Protein AF-A0AA84Z8H2-F1 (afdb_monomer_lite)

Radius of gyration: 23.29 Å; chains: 1; bounding box: 64×82×57 Å

Foldseek 3Di:
DDDDDDDDDDDDDDDDPPPDPDDDQDPLLVQLLVCLLVLPVVSNVVSCVVPVVLLQDADPPWRDHSLLSCLLVLNPVSNCCSVVVHVHDQCRAIPQQDGSLLNNQLNQNVNSNCCCCVVVVRDQCGATNVRDTSVVSHDPPPPPPPPPPPPPPDDDDDDDDDD

Secondary structure (DSSP, 8-state):
----------------------PPPPHHHHHHHHHHHTT-HHHHHHHHHH-GGGGS-B-TTT--BHHHHHHHHT-HHHHHHHHHHS---TT---TTS--HHHHHHHHT-HHHHHIIIIIT---S----TTS--GGGGS-GGGTTSSSSSSGGGS---------

Sequence (163 aa):
MVITVPSLDDGSGSNSINSTSILPMTQEQKDWLLAIVDCDQPKMTRMLNQHPELAVWKTSINGYTALHYAAKYGDCAAIRLLLGNYHVQVDAQTCEGMTPLHLAAANGNEDVIFLLTSVYKARTDIRDFCGRLPSAYLPKEKEALASECSSLCRCKIVTHNYP

Structure (mmCIF, N/CA/C/O backbone):
data_AF-A0AA84Z8H2-F1
#
_entry.id   AF-A0AA84Z8H2-F1
#
loop_
_atom_site.group_PDB
_atom_site.id
_atom_site.type_symbol
_atom_site.label_atom_id
_atom_site.label_alt_id
_atom_site.label_comp_id
_atom_site.label_asym_id
_atom_site.label_entity_id
_atom_site.label_seq_id
_atom_site.pdbx_PDB_ins_code
_atom_site.Cartn_x
_atom_site.Cartn_y
_atom_site.Cartn_z
_atom_site.occupancy
_atom_site.B_iso_or_equiv
_atom_site.auth_seq_id
_atom_site.auth_comp_id
_atom_site.auth_asym_id
_atom_site.auth_atom_id
_atom_site.pdbx_PDB_model_num
ATOM 1 N N 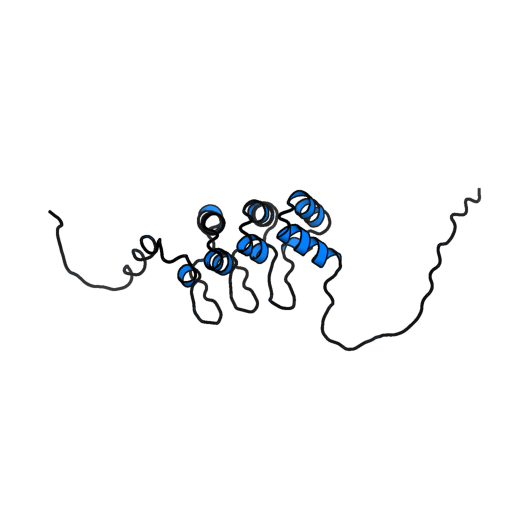. MET A 1 1 ? 13.835 50.962 25.008 1.00 43.84 1 MET A N 1
ATOM 2 C CA . MET A 1 1 ? 13.724 49.765 25.865 1.00 43.84 1 MET A CA 1
ATOM 3 C C . MET A 1 1 ? 14.511 48.660 25.201 1.00 43.84 1 MET A C 1
ATOM 5 O O . MET A 1 1 ? 14.140 48.220 24.124 1.00 43.84 1 MET A O 1
ATOM 9 N N . VAL A 1 2 ? 15.648 48.319 25.795 1.00 35.50 2 VAL A N 1
ATOM 10 C CA . VAL A 1 2 ? 16.467 47.172 25.406 1.00 35.50 2 VAL A CA 1
ATOM 11 C C . VAL A 1 2 ? 15.783 45.941 25.987 1.00 35.50 2 VAL A C 1
ATOM 13 O O . VAL A 1 2 ? 15.551 45.907 27.192 1.00 35.50 2 VAL A O 1
ATOM 16 N N . ILE A 1 3 ? 15.451 44.958 25.155 1.00 40.59 3 ILE A N 1
ATOM 17 C CA . ILE A 1 3 ? 15.229 43.594 25.631 1.00 40.59 3 ILE A CA 1
ATOM 18 C C . ILE A 1 3 ? 16.070 42.684 24.745 1.00 40.59 3 ILE A C 1
ATOM 20 O O . ILE A 1 3 ? 15.729 42.375 23.608 1.00 40.59 3 ILE A O 1
ATOM 24 N N . THR A 1 4 ? 17.236 42.359 25.283 1.00 38.03 4 THR A N 1
ATOM 25 C CA . THR A 1 4 ? 18.163 41.333 24.830 1.00 38.03 4 THR A CA 1
ATOM 26 C C . THR A 1 4 ? 17.473 39.974 24.946 1.00 38.03 4 THR A C 1
ATOM 28 O O . THR A 1 4 ? 17.005 39.628 26.029 1.00 38.03 4 THR A O 1
ATOM 31 N N . VAL A 1 5 ? 17.434 39.189 23.870 1.00 47.16 5 VAL A N 1
ATOM 32 C CA . VAL A 1 5 ? 17.286 37.730 23.970 1.00 47.16 5 VAL A CA 1
ATOM 33 C C . VAL A 1 5 ? 18.651 37.103 23.673 1.00 47.16 5 VAL A C 1
ATOM 35 O O . VAL A 1 5 ? 19.320 37.553 22.741 1.00 47.16 5 VAL A O 1
ATOM 38 N N . PRO A 1 6 ? 19.121 36.155 24.498 1.00 46.81 6 PRO A N 1
ATOM 39 C CA . PRO A 1 6 ? 20.472 35.627 24.403 1.00 46.81 6 PRO A CA 1
ATOM 40 C C . PRO A 1 6 ? 20.622 34.654 23.233 1.00 46.81 6 PRO A C 1
ATOM 42 O O . PRO A 1 6 ? 19.747 33.836 22.954 1.00 46.81 6 PRO A O 1
ATOM 45 N N . SER A 1 7 ? 21.782 34.756 22.594 1.00 42.22 7 SER A N 1
ATOM 46 C CA . SER A 1 7 ? 22.358 33.793 21.667 1.00 42.22 7 SER A CA 1
ATOM 47 C C . SER A 1 7 ? 22.422 32.387 22.270 1.00 42.22 7 SER A C 1
ATOM 49 O O . SER A 1 7 ? 22.851 32.221 23.411 1.00 42.22 7 SER A O 1
ATOM 51 N N . LEU A 1 8 ? 22.097 31.382 21.459 1.00 42.03 8 LEU A N 1
ATOM 52 C CA . LEU A 1 8 ? 22.671 30.045 21.568 1.00 42.03 8 LEU A CA 1
ATOM 53 C C . LEU A 1 8 ? 23.485 29.816 20.294 1.00 42.03 8 LEU A C 1
ATOM 55 O O . LEU A 1 8 ? 22.948 29.678 19.197 1.00 42.03 8 LEU A O 1
ATOM 59 N N . ASP A 1 9 ? 24.790 29.932 20.493 1.00 42.78 9 ASP A N 1
ATOM 60 C CA . ASP A 1 9 ? 25.860 29.464 19.629 1.00 42.78 9 ASP A CA 1
ATOM 61 C C . ASP A 1 9 ? 25.828 27.934 19.556 1.00 42.78 9 ASP A C 1
ATOM 63 O O . ASP A 1 9 ? 25.621 27.281 20.572 1.00 42.78 9 ASP A O 1
ATOM 67 N N . ASP A 1 10 ? 26.069 27.394 18.368 1.00 42.53 10 ASP A N 1
ATOM 68 C CA . ASP A 1 10 ? 27.006 26.281 18.230 1.00 42.53 10 ASP A CA 1
ATOM 69 C C . ASP A 1 10 ? 27.587 26.350 16.815 1.00 42.53 10 ASP A C 1
ATOM 71 O O . ASP A 1 10 ? 27.034 25.856 15.825 1.00 42.53 10 ASP A O 1
ATOM 75 N N . GLY A 1 11 ? 28.698 27.075 16.704 1.00 47.41 11 GLY A N 1
ATOM 76 C CA . GLY A 1 11 ? 29.580 26.989 15.557 1.00 47.41 11 GLY A CA 1
ATOM 77 C C . GLY A 1 11 ? 30.246 25.616 15.472 1.00 47.41 11 GLY A C 1
ATOM 78 O O . GLY A 1 11 ? 30.873 25.154 16.415 1.00 47.41 11 GLY A O 1
ATOM 79 N N . SER A 1 12 ? 30.172 24.987 14.303 1.00 45.16 12 SER A N 1
ATOM 80 C CA . SER A 1 12 ? 31.112 23.981 13.778 1.00 45.16 12 SER A CA 1
ATOM 81 C C . SER A 1 12 ? 30.740 23.812 12.302 1.00 45.16 12 SER A C 1
ATOM 83 O O . SER A 1 12 ? 29.644 23.381 11.983 1.00 45.16 12 SER A O 1
ATOM 85 N N . GLY A 1 13 ? 31.509 24.276 11.323 1.00 38.75 13 GLY A N 1
ATOM 86 C CA . GLY A 1 13 ? 32.879 23.856 11.103 1.00 38.75 13 GLY A CA 1
ATOM 87 C C . GLY A 1 13 ? 32.884 22.618 10.205 1.00 38.75 13 GLY A C 1
ATOM 88 O O . GLY A 1 13 ? 32.624 21.517 10.673 1.00 38.75 13 GLY A O 1
ATOM 89 N N . SER A 1 14 ? 33.321 22.819 8.959 1.00 42.28 14 SER A N 1
ATOM 90 C CA . SER A 1 14 ? 33.971 21.817 8.097 1.00 42.28 14 SER A CA 1
ATOM 91 C C . SER A 1 14 ? 33.104 21.033 7.107 1.00 42.28 14 SER A C 1
ATOM 93 O O . SER A 1 14 ? 32.347 20.136 7.451 1.00 42.28 14 SER A O 1
ATOM 95 N N . ASN A 1 15 ? 33.379 21.328 5.833 1.00 39.06 15 ASN A N 1
ATOM 96 C CA . ASN A 1 15 ? 33.750 20.363 4.800 1.00 39.06 15 ASN A CA 1
ATOM 97 C C . ASN A 1 15 ? 32.988 19.041 4.765 1.00 39.06 15 ASN A C 1
ATOM 99 O O . ASN A 1 15 ? 33.326 18.109 5.491 1.00 39.06 15 ASN A O 1
ATOM 103 N N . SER A 1 16 ? 32.139 18.902 3.749 1.00 44.91 16 SER A N 1
ATOM 104 C CA . SER A 1 16 ? 32.173 17.730 2.874 1.00 44.91 16 SER A CA 1
ATOM 105 C C . SER A 1 16 ? 31.166 17.881 1.744 1.00 44.91 16 SER A C 1
ATOM 107 O O . SER A 1 16 ? 30.032 17.415 1.819 1.00 44.91 16 SER A O 1
ATOM 109 N N . ILE A 1 17 ? 31.623 18.454 0.633 1.00 46.69 17 ILE A N 1
ATOM 110 C CA . ILE A 1 17 ? 31.240 17.940 -0.685 1.00 46.69 17 ILE A CA 1
ATOM 111 C C . ILE A 1 17 ? 31.777 16.504 -0.797 1.00 46.69 17 ILE A C 1
ATOM 113 O O . ILE A 1 17 ? 32.726 16.229 -1.522 1.00 46.69 17 ILE A O 1
ATOM 117 N N . ASN A 1 18 ? 31.189 15.586 -0.029 1.00 40.09 18 ASN A N 1
ATOM 118 C CA . ASN A 1 18 ? 31.417 14.165 -0.214 1.00 40.09 18 ASN A CA 1
ATOM 119 C C . ASN A 1 18 ? 30.453 13.723 -1.293 1.00 40.09 18 ASN A C 1
ATOM 121 O O . ASN A 1 18 ? 29.275 13.453 -1.074 1.00 40.09 18 ASN A O 1
ATOM 125 N N . SER A 1 19 ? 31.011 13.708 -2.488 1.00 42.28 19 SER A N 1
ATOM 126 C CA . SER A 1 19 ? 30.635 12.844 -3.583 1.00 42.28 19 SER A CA 1
ATOM 127 C C . SER A 1 19 ? 30.384 11.408 -3.101 1.00 42.28 19 SER A C 1
ATOM 129 O O . SER A 1 19 ? 31.287 10.577 -3.136 1.00 42.28 19 SER A O 1
ATOM 131 N N . THR A 1 20 ? 29.162 11.099 -2.683 1.00 37.72 20 THR A N 1
ATOM 132 C CA . THR A 1 20 ? 28.615 9.739 -2.689 1.00 37.72 20 THR A CA 1
ATOM 133 C C . THR A 1 20 ? 27.112 9.829 -2.908 1.00 37.72 20 THR A C 1
ATOM 135 O O . THR A 1 20 ? 26.339 10.329 -2.098 1.00 37.72 20 THR A O 1
ATOM 138 N N . SER A 1 21 ? 26.715 9.370 -4.083 1.00 44.41 21 SER A N 1
ATOM 139 C CA . SER A 1 21 ? 25.389 9.433 -4.674 1.00 44.41 21 SER A CA 1
ATOM 140 C C . SER A 1 21 ? 24.369 8.547 -3.948 1.00 44.41 21 SER A C 1
ATOM 142 O O . SER A 1 21 ? 23.911 7.565 -4.518 1.00 44.41 21 SER A O 1
ATOM 144 N N . ILE A 1 22 ? 24.006 8.858 -2.700 1.00 45.12 22 ILE A N 1
ATOM 145 C CA . ILE A 1 22 ? 22.836 8.293 -2.008 1.00 45.12 22 ILE A CA 1
ATOM 146 C C . ILE A 1 22 ? 22.285 9.382 -1.082 1.00 45.12 22 ILE A C 1
ATOM 148 O O . ILE A 1 22 ? 22.885 9.676 -0.054 1.00 45.12 22 ILE A O 1
ATOM 152 N N . LEU A 1 23 ? 21.154 10.002 -1.434 1.00 47.00 23 LEU A N 1
ATOM 153 C CA . LEU A 1 23 ? 20.476 10.940 -0.533 1.00 47.00 23 LEU A CA 1
ATOM 154 C C . LEU A 1 23 ? 20.037 10.170 0.730 1.00 47.00 23 LEU A C 1
ATOM 156 O O . LEU A 1 23 ? 19.243 9.231 0.599 1.00 47.00 23 LEU A O 1
ATOM 160 N N . PRO A 1 24 ? 20.550 10.501 1.931 1.00 58.00 24 PRO A N 1
ATOM 161 C CA . PRO A 1 24 ? 20.142 9.831 3.155 1.00 58.00 24 PRO A CA 1
ATOM 162 C C . PRO A 1 24 ? 18.668 10.136 3.434 1.00 58.00 24 PRO A C 1
ATOM 164 O O . PRO A 1 24 ? 18.220 11.274 3.317 1.00 58.00 24 PRO A O 1
ATOM 167 N N . MET A 1 25 ? 17.914 9.100 3.798 1.00 65.06 25 MET A N 1
ATOM 168 C CA . MET A 1 25 ? 16.512 9.220 4.195 1.00 65.06 25 MET A CA 1
ATOM 169 C C . MET A 1 25 ? 16.385 10.214 5.357 1.00 65.06 25 MET A C 1
ATOM 171 O O . MET A 1 25 ? 17.072 10.048 6.373 1.00 65.06 25 MET A O 1
ATOM 175 N N . THR A 1 26 ? 15.537 11.237 5.210 1.00 82.62 26 THR A N 1
ATOM 176 C CA . THR A 1 26 ? 15.337 12.252 6.256 1.00 82.62 26 THR A CA 1
ATOM 177 C C . THR A 1 26 ? 14.719 11.613 7.500 1.00 82.62 26 THR A C 1
ATOM 179 O O . THR A 1 26 ? 14.077 10.562 7.424 1.00 82.62 26 THR A O 1
ATOM 182 N N . GLN A 1 27 ? 14.922 12.221 8.672 1.00 81.62 27 GLN A N 1
ATOM 183 C CA . GLN A 1 27 ? 14.330 11.706 9.911 1.00 81.62 27 GLN A CA 1
ATOM 184 C C . GLN A 1 27 ? 12.797 11.659 9.815 1.00 81.62 27 GLN A C 1
ATOM 186 O O . GLN A 1 27 ? 12.189 10.685 10.236 1.00 81.62 27 GLN A O 1
ATOM 191 N N . GLU A 1 28 ? 12.189 12.635 9.143 1.00 83.62 28 GLU A N 1
ATOM 192 C CA . GLU A 1 28 ? 10.751 12.676 8.856 1.00 83.62 28 GLU A CA 1
ATOM 193 C C . GLU A 1 28 ? 10.300 11.492 7.990 1.00 83.62 28 GLU A C 1
ATOM 195 O O . GLU A 1 28 ? 9.286 10.868 8.281 1.00 83.62 28 GLU A O 1
ATOM 200 N N . GLN A 1 29 ? 11.072 11.119 6.964 1.00 84.62 29 GLN A N 1
ATOM 201 C CA . GLN A 1 29 ? 10.778 9.944 6.135 1.00 84.62 29 GLN A CA 1
ATOM 202 C C . GLN A 1 29 ? 10.899 8.637 6.934 1.00 84.62 29 GLN A C 1
ATOM 204 O O . GLN A 1 29 ? 10.115 7.712 6.724 1.00 84.62 29 GLN A O 1
ATOM 209 N N . LYS A 1 30 ? 11.852 8.556 7.874 1.00 84.12 30 LYS A N 1
ATOM 210 C CA . LYS A 1 30 ? 11.978 7.410 8.793 1.00 84.12 30 LYS A CA 1
ATOM 211 C C . LYS A 1 30 ? 10.790 7.322 9.744 1.00 84.12 30 LYS A C 1
ATOM 213 O O . LYS A 1 30 ? 10.206 6.251 9.869 1.00 84.12 30 LYS A O 1
ATOM 218 N N . ASP A 1 31 ? 10.425 8.431 10.379 1.00 86.56 31 ASP A N 1
ATOM 219 C CA . ASP A 1 31 ? 9.280 8.510 11.289 1.00 86.56 31 ASP A CA 1
ATOM 220 C C . ASP A 1 31 ? 7.955 8.218 10.576 1.00 86.56 31 ASP A C 1
ATOM 222 O O . ASP A 1 31 ? 7.080 7.568 11.148 1.00 86.56 31 ASP A O 1
ATOM 226 N N . TRP A 1 32 ? 7.834 8.637 9.315 1.00 86.81 32 TRP A N 1
ATOM 227 C CA . TRP A 1 32 ? 6.700 8.332 8.449 1.00 86.81 32 TRP A CA 1
ATOM 228 C C . TRP A 1 32 ? 6.582 6.837 8.173 1.00 86.81 32 TRP A C 1
ATOM 230 O O . TRP A 1 32 ? 5.518 6.250 8.368 1.00 86.81 32 TRP A O 1
ATOM 240 N N . LEU A 1 33 ? 7.682 6.207 7.754 1.00 84.56 33 LEU A N 1
ATOM 241 C CA . LEU A 1 33 ? 7.709 4.766 7.530 1.00 84.56 33 LEU A CA 1
ATOM 242 C C . LEU A 1 33 ? 7.398 3.999 8.811 1.00 84.56 33 LEU A C 1
ATOM 244 O O . LEU A 1 33 ? 6.596 3.073 8.769 1.00 84.56 33 LEU A O 1
ATOM 248 N N . LEU A 1 34 ? 7.983 4.407 9.938 1.00 85.56 34 LEU A N 1
ATOM 249 C CA . LEU A 1 34 ? 7.716 3.795 11.235 1.00 85.56 34 LEU A CA 1
ATOM 250 C C . LEU A 1 34 ? 6.228 3.885 11.598 1.00 85.56 34 LEU A C 1
ATOM 252 O O . LEU A 1 34 ? 5.642 2.880 11.972 1.00 85.56 34 LEU A O 1
ATOM 256 N N . ALA A 1 35 ? 5.593 5.042 11.390 1.00 87.69 35 ALA A N 1
ATOM 257 C CA . ALA A 1 35 ? 4.164 5.211 11.649 1.00 87.69 35 ALA A CA 1
ATOM 258 C C . ALA A 1 35 ? 3.279 4.276 10.801 1.00 87.69 35 ALA A C 1
ATOM 260 O O . ALA A 1 35 ? 2.234 3.847 11.279 1.00 87.69 35 ALA A O 1
ATOM 261 N N . ILE A 1 36 ? 3.683 3.948 9.566 1.00 85.81 36 ILE A N 1
ATOM 262 C CA . ILE A 1 36 ? 2.962 2.970 8.736 1.00 85.81 36 ILE A CA 1
ATOM 263 C C . ILE A 1 36 ? 3.167 1.552 9.270 1.00 85.81 36 ILE A C 1
ATOM 265 O O . ILE A 1 36 ? 2.205 0.802 9.354 1.00 85.81 36 ILE A O 1
ATOM 269 N N . VAL A 1 37 ? 4.404 1.182 9.624 1.00 83.88 37 VAL A N 1
ATOM 270 C CA . VAL A 1 37 ? 4.712 -0.162 10.149 1.00 83.88 37 VAL A CA 1
ATOM 271 C C . VAL A 1 37 ? 4.013 -0.418 11.485 1.00 83.88 37 VAL A C 1
ATOM 273 O O . VAL A 1 37 ? 3.523 -1.520 11.705 1.00 83.88 37 VAL A O 1
ATOM 276 N N . ASP A 1 38 ? 3.934 0.598 12.343 1.00 84.38 38 ASP A N 1
ATOM 277 C CA . ASP A 1 38 ? 3.248 0.530 13.637 1.00 84.38 38 ASP A CA 1
ATOM 278 C C . ASP A 1 38 ? 1.713 0.676 13.504 1.00 84.38 38 ASP A C 1
ATOM 280 O O . ASP A 1 38 ? 1.000 0.697 14.507 1.00 84.38 38 ASP A O 1
ATOM 284 N N . CYS A 1 39 ? 1.186 0.785 12.274 1.00 79.25 39 CYS A N 1
ATOM 285 C CA . CYS A 1 39 ? -0.237 0.976 11.960 1.00 79.25 39 CYS A CA 1
ATOM 286 C C . CYS A 1 39 ? -0.855 2.241 12.608 1.00 79.25 39 CYS A C 1
ATOM 288 O O . CYS A 1 39 ? -2.075 2.345 12.793 1.00 79.25 39 CYS A O 1
ATOM 290 N N . ASP A 1 40 ? -0.025 3.234 12.934 1.00 85.69 40 ASP A N 1
ATOM 291 C CA . ASP A 1 40 ? -0.327 4.353 13.827 1.00 85.69 40 ASP A CA 1
ATOM 292 C C . ASP A 1 40 ? -1.002 5.523 13.077 1.00 85.69 40 ASP A C 1
ATOM 294 O O . ASP A 1 40 ? -0.422 6.576 12.776 1.00 85.69 40 ASP A O 1
ATOM 298 N N . GLN A 1 41 ? -2.289 5.334 12.766 1.00 81.94 41 GLN A N 1
ATOM 299 C CA . GLN A 1 41 ? -3.131 6.273 12.006 1.00 81.94 41 GLN A CA 1
ATOM 300 C C . GLN A 1 41 ? -3.075 7.748 12.469 1.00 81.94 41 GLN A C 1
ATOM 302 O O . GLN A 1 41 ? -3.002 8.634 11.607 1.00 81.94 41 GLN A O 1
ATOM 307 N N . PRO A 1 42 ? -3.118 8.087 13.780 1.00 86.06 42 PRO A N 1
ATOM 308 C CA . PRO A 1 42 ? -3.082 9.487 14.202 1.00 86.06 42 PRO A CA 1
ATOM 309 C C . PRO A 1 42 ? -1.717 10.130 13.948 1.00 86.06 42 PRO A C 1
ATOM 311 O O . PRO A 1 42 ? -1.663 11.307 13.576 1.00 86.06 42 PRO A O 1
ATOM 314 N N . LYS A 1 43 ? -0.619 9.377 14.107 1.00 86.94 43 LYS A N 1
ATOM 315 C CA . LYS A 1 43 ? 0.730 9.857 13.784 1.00 86.94 43 LYS A CA 1
ATOM 316 C C . LYS A 1 43 ? 0.849 10.075 12.279 1.00 86.94 43 LYS A C 1
ATOM 318 O O . LYS A 1 43 ? 1.228 11.168 11.864 1.00 86.94 43 LYS A O 1
ATOM 323 N N . MET A 1 44 ? 0.397 9.109 11.476 1.00 84.19 44 MET A N 1
ATOM 324 C CA . MET A 1 44 ? 0.348 9.239 10.018 1.00 84.19 44 MET A CA 1
ATOM 325 C C . MET A 1 44 ? -0.437 10.477 9.570 1.00 84.19 44 MET A C 1
ATOM 327 O O . MET A 1 44 ? 0.065 11.275 8.785 1.00 84.19 44 MET A O 1
ATOM 331 N N . THR A 1 45 ? -1.643 10.681 10.102 1.00 86.81 45 THR A N 1
ATOM 332 C CA . THR A 1 45 ? -2.501 11.821 9.733 1.00 86.81 45 THR A CA 1
ATOM 333 C C . THR A 1 45 ? -1.850 13.156 10.086 1.00 86.81 45 THR A C 1
ATOM 335 O O . THR A 1 45 ? -1.879 14.089 9.286 1.00 86.81 45 THR A O 1
ATOM 338 N N . ARG A 1 46 ? -1.233 13.262 11.271 1.00 88.31 46 ARG A N 1
ATOM 339 C CA . ARG A 1 46 ? -0.509 14.476 11.678 1.00 88.31 46 ARG A CA 1
ATOM 340 C C . ARG A 1 46 ? 0.663 14.769 10.746 1.00 88.31 46 ARG A C 1
ATOM 342 O O . ARG A 1 46 ? 0.808 15.913 10.328 1.00 88.31 46 ARG A O 1
ATOM 349 N N . MET A 1 47 ? 1.447 13.750 10.399 1.00 85.62 47 MET A N 1
ATOM 350 C CA . MET A 1 47 ? 2.585 13.900 9.491 1.00 85.62 47 MET A CA 1
ATOM 351 C C . MET A 1 47 ? 2.139 14.293 8.085 1.00 85.62 47 MET A C 1
ATOM 353 O O . MET A 1 47 ? 2.699 15.222 7.523 1.00 85.62 47 MET A O 1
ATOM 357 N N . LEU A 1 48 ? 1.088 13.671 7.550 1.00 85.56 48 LEU A N 1
ATOM 358 C CA . LEU A 1 48 ? 0.540 14.025 6.240 1.00 85.56 48 LEU A CA 1
ATOM 359 C C . LEU A 1 48 ? -0.077 15.432 6.198 1.00 85.56 48 LEU A C 1
ATOM 361 O O . LEU A 1 48 ? -0.106 16.060 5.141 1.00 85.56 48 LEU A O 1
ATOM 365 N N . ASN A 1 49 ? -0.583 15.933 7.329 1.00 85.94 49 ASN A N 1
ATOM 366 C CA . ASN A 1 49 ? -1.089 17.302 7.434 1.00 85.94 49 ASN A CA 1
ATOM 367 C C . ASN A 1 49 ? 0.047 18.338 7.501 1.00 85.94 49 ASN A C 1
ATOM 369 O O . ASN A 1 49 ? -0.101 19.447 7.000 1.00 85.94 49 ASN A O 1
ATOM 373 N N . GLN A 1 50 ? 1.175 17.985 8.120 1.00 86.88 50 GLN A N 1
ATOM 374 C CA . GLN A 1 50 ? 2.368 18.838 8.166 1.00 86.88 50 GLN A CA 1
ATOM 375 C C . GLN A 1 50 ? 3.150 18.803 6.843 1.00 86.88 50 GLN A C 1
ATOM 377 O O . GLN A 1 50 ? 3.621 19.840 6.387 1.00 86.88 50 GLN A O 1
ATOM 382 N N . HIS A 1 51 ? 3.243 17.622 6.230 1.00 83.38 51 HIS A N 1
ATOM 383 C CA . HIS A 1 51 ? 4.066 17.307 5.063 1.00 83.38 51 HIS A CA 1
ATOM 384 C C . HIS A 1 51 ? 3.270 16.461 4.055 1.00 83.38 51 HIS A C 1
ATOM 386 O O . HIS A 1 51 ? 3.392 15.227 4.025 1.00 83.38 51 HIS A O 1
ATOM 392 N N . PRO A 1 52 ? 2.428 17.086 3.215 1.00 81.12 52 PRO A N 1
ATOM 393 C CA . PRO A 1 52 ? 1.628 16.368 2.222 1.00 81.12 52 PRO A CA 1
ATOM 394 C C . PRO A 1 52 ? 2.482 15.641 1.168 1.00 81.12 52 PRO A C 1
ATOM 396 O O . PRO A 1 52 ? 2.013 14.681 0.551 1.00 81.12 52 PRO A O 1
ATOM 399 N N . GLU A 1 53 ? 3.743 16.039 0.974 1.00 80.69 53 GLU A N 1
ATOM 400 C CA . GLU A 1 53 ? 4.689 15.380 0.070 1.00 80.69 53 GLU A CA 1
ATOM 401 C C . GLU A 1 53 ? 5.007 13.928 0.465 1.00 80.69 53 GLU A C 1
ATOM 403 O O . GLU A 1 53 ? 5.340 13.113 -0.400 1.00 80.69 53 GLU A O 1
ATOM 408 N N . LEU A 1 54 ? 4.857 13.572 1.746 1.00 82.69 54 LEU A N 1
ATOM 409 C CA . LEU A 1 54 ? 5.152 12.225 2.245 1.00 82.69 54 LEU A CA 1
ATOM 410 C C . LEU A 1 54 ? 4.153 11.173 1.739 1.00 82.69 54 LEU A C 1
ATOM 412 O O . LEU A 1 54 ? 4.513 10.001 1.620 1.00 82.69 54 LEU A O 1
ATOM 416 N N . ALA A 1 55 ? 2.930 11.574 1.369 1.00 79.19 55 ALA A N 1
ATOM 417 C CA . ALA A 1 55 ? 1.919 10.658 0.828 1.00 79.19 55 ALA A CA 1
ATOM 418 C C . ALA A 1 55 ? 2.362 10.005 -0.492 1.00 79.19 55 ALA A C 1
ATOM 420 O O . ALA A 1 55 ? 2.107 8.823 -0.728 1.00 79.19 55 ALA A O 1
ATOM 421 N N . VAL A 1 56 ? 3.027 10.782 -1.353 1.00 80.88 56 VAL A N 1
ATOM 422 C CA . VAL A 1 56 ? 3.511 10.354 -2.679 1.00 80.88 56 VAL A CA 1
ATOM 423 C C . VAL A 1 56 ? 4.998 10.001 -2.677 1.00 80.88 56 VAL A C 1
ATOM 425 O O . VAL A 1 56 ? 5.564 9.662 -3.718 1.00 80.88 56 VAL A O 1
ATOM 428 N N . TRP A 1 57 ? 5.645 10.084 -1.516 1.00 84.44 57 TRP A N 1
ATOM 429 C CA . TRP A 1 57 ? 7.060 9.796 -1.377 1.00 84.44 57 TRP A CA 1
ATOM 430 C C . TRP A 1 57 ? 7.369 8.320 -1.670 1.00 84.44 57 TRP A C 1
ATOM 432 O O . TRP A 1 57 ? 6.587 7.417 -1.353 1.00 84.44 57 TRP A O 1
ATOM 442 N N . LYS A 1 58 ? 8.538 8.085 -2.281 1.00 80.94 58 LYS A N 1
ATOM 443 C CA . LYS A 1 58 ? 9.039 6.757 -2.651 1.00 80.94 58 LYS A CA 1
ATOM 444 C C . LYS A 1 58 ? 10.416 6.504 -2.050 1.00 80.94 58 LYS A C 1
ATOM 446 O O . LYS A 1 58 ? 11.267 7.395 -2.060 1.00 80.94 58 LYS A O 1
ATOM 451 N N . THR A 1 59 ? 10.668 5.273 -1.612 1.00 80.31 59 THR A N 1
ATOM 452 C CA . THR A 1 59 ? 12.011 4.880 -1.170 1.00 80.31 59 THR A CA 1
ATOM 453 C C . THR A 1 59 ? 12.974 4.826 -2.354 1.00 80.31 59 THR A C 1
ATOM 455 O O . THR A 1 59 ? 12.633 4.341 -3.433 1.00 80.31 59 THR A O 1
ATOM 458 N N . SER A 1 60 ? 14.207 5.288 -2.159 1.00 74.69 60 SER A N 1
ATOM 459 C CA . SER A 1 60 ? 15.240 5.258 -3.205 1.00 74.69 60 SER A CA 1
ATOM 460 C C . SER A 1 60 ? 15.725 3.840 -3.528 1.00 74.69 60 SER A C 1
ATOM 462 O O . SER A 1 60 ? 16.243 3.600 -4.610 1.00 74.69 60 SER A O 1
ATOM 464 N N . ILE A 1 61 ? 15.581 2.917 -2.573 1.00 74.81 61 ILE A N 1
ATOM 465 C CA . ILE A 1 61 ? 16.204 1.587 -2.598 1.00 74.81 61 ILE A CA 1
ATOM 466 C C . ILE A 1 61 ? 15.334 0.580 -3.355 1.00 74.81 61 ILE A C 1
ATOM 468 O O . ILE A 1 61 ? 15.836 -0.220 -4.135 1.00 74.81 61 ILE A O 1
ATOM 472 N N . ASN A 1 62 ? 14.019 0.637 -3.139 1.00 77.62 62 ASN A N 1
ATOM 473 C CA . ASN A 1 62 ? 13.079 -0.314 -3.722 1.00 77.62 62 ASN A CA 1
ATOM 474 C C . ASN A 1 62 ? 11.905 0.372 -4.438 1.00 77.62 62 ASN A C 1
ATOM 476 O O . ASN A 1 62 ? 11.068 -0.312 -5.020 1.00 77.62 62 ASN A O 1
ATOM 480 N N . GLY A 1 63 ? 11.792 1.703 -4.387 1.00 84.00 63 GLY A N 1
ATOM 481 C CA . GLY A 1 63 ? 10.672 2.425 -4.994 1.00 84.00 63 GLY A CA 1
ATOM 482 C C . GLY A 1 63 ? 9.344 2.207 -4.270 1.00 84.00 63 GLY A C 1
ATOM 483 O O . GLY A 1 63 ? 8.292 2.394 -4.872 1.00 84.00 63 GLY A O 1
ATOM 484 N N . TYR A 1 64 ? 9.367 1.788 -3.002 1.00 84.88 64 TYR A N 1
ATOM 485 C CA . TYR A 1 64 ? 8.136 1.548 -2.250 1.00 84.88 64 TYR A CA 1
ATOM 486 C C . TYR A 1 64 ? 7.500 2.885 -1.889 1.00 84.88 64 TYR A C 1
ATOM 488 O O . TYR A 1 64 ? 8.174 3.791 -1.401 1.00 84.88 64 TYR A O 1
ATOM 496 N N . THR A 1 65 ? 6.197 2.991 -2.110 1.00 87.25 65 THR A N 1
ATOM 497 C CA . THR A 1 65 ? 5.385 4.115 -1.630 1.00 87.25 65 THR A CA 1
ATOM 498 C C . THR A 1 65 ? 4.679 3.733 -0.335 1.00 87.25 65 THR A C 1
ATOM 500 O O . THR A 1 65 ? 4.593 2.553 0.012 1.00 87.25 65 THR A O 1
ATOM 503 N N . ALA A 1 66 ? 4.116 4.713 0.370 1.00 86.81 66 ALA A N 1
ATOM 504 C CA . ALA A 1 66 ? 3.318 4.458 1.569 1.00 86.81 66 ALA A CA 1
ATOM 505 C C . ALA A 1 66 ? 2.193 3.431 1.338 1.00 86.81 66 ALA A C 1
ATOM 507 O O . ALA A 1 66 ? 1.944 2.577 2.185 1.00 86.81 66 ALA A O 1
ATOM 508 N N . LEU A 1 67 ? 1.578 3.458 0.149 1.00 88.56 67 LEU A N 1
ATOM 509 C CA . LEU A 1 67 ? 0.532 2.513 -0.238 1.00 88.56 67 LEU A CA 1
ATOM 510 C C . LEU A 1 67 ? 1.051 1.070 -0.349 1.00 88.56 67 LEU A C 1
ATOM 512 O O . LEU A 1 67 ? 0.341 0.141 0.019 1.00 88.56 67 LEU A O 1
ATOM 516 N N . HIS A 1 68 ? 2.295 0.874 -0.797 1.00 88.75 68 HIS A N 1
ATOM 517 C CA . HIS A 1 68 ? 2.924 -0.450 -0.842 1.00 88.75 68 HIS A CA 1
ATOM 518 C C . HIS A 1 68 ? 3.141 -1.024 0.559 1.00 88.75 68 HIS A C 1
ATOM 520 O O . HIS A 1 68 ? 2.877 -2.203 0.784 1.00 88.75 68 HIS A O 1
ATOM 526 N N . TYR A 1 69 ? 3.594 -0.198 1.508 1.00 88.06 69 TYR A N 1
ATOM 527 C CA . TYR A 1 69 ? 3.755 -0.626 2.899 1.00 88.06 69 TYR A CA 1
ATOM 528 C C . TYR A 1 69 ? 2.407 -0.954 3.537 1.00 88.06 69 TYR A C 1
ATOM 530 O O . TYR A 1 69 ? 2.250 -2.049 4.067 1.00 88.06 69 TYR A O 1
ATOM 538 N N . ALA A 1 70 ? 1.414 -0.072 3.399 1.00 88.50 70 ALA A N 1
ATOM 539 C CA . ALA A 1 70 ? 0.072 -0.327 3.916 1.00 88.50 70 ALA A CA 1
ATOM 540 C C . ALA A 1 70 ? -0.535 -1.612 3.320 1.00 88.50 70 ALA A C 1
ATOM 542 O O . ALA A 1 70 ? -1.128 -2.414 4.037 1.00 88.50 70 ALA A O 1
ATOM 543 N N . ALA A 1 71 ? -0.320 -1.865 2.024 1.00 89.19 71 ALA A N 1
ATOM 544 C CA . ALA A 1 71 ? -0.793 -3.083 1.380 1.00 89.19 71 ALA A CA 1
ATOM 545 C C . ALA A 1 71 ? -0.072 -4.349 1.867 1.00 89.19 71 ALA A C 1
ATOM 547 O O . ALA A 1 71 ? -0.708 -5.390 2.039 1.00 89.19 71 ALA A O 1
ATOM 548 N N . LYS A 1 72 ? 1.236 -4.251 2.130 1.00 87.81 72 LYS A N 1
ATOM 549 C CA . LYS A 1 72 ? 2.043 -5.335 2.697 1.00 87.81 72 LYS A CA 1
ATOM 550 C C . LYS A 1 72 ? 1.594 -5.698 4.116 1.00 87.81 72 LYS A C 1
ATOM 552 O O . LYS A 1 72 ? 1.501 -6.881 4.414 1.00 87.81 72 LYS A O 1
ATOM 557 N N . TYR A 1 73 ? 1.307 -4.714 4.969 1.00 87.00 73 TYR A N 1
ATOM 558 C CA . TYR A 1 73 ? 0.895 -4.958 6.360 1.00 87.00 73 TYR A CA 1
ATOM 559 C C . TYR A 1 73 ? -0.603 -5.228 6.533 1.00 87.00 73 TYR A C 1
ATOM 561 O O . TYR A 1 73 ? -1.003 -5.762 7.560 1.00 87.00 73 TYR A O 1
ATOM 569 N N . GLY A 1 74 ? -1.427 -4.931 5.526 1.00 86.94 74 GLY A N 1
ATOM 570 C CA . GLY A 1 74 ? -2.872 -5.161 5.602 1.00 86.94 74 GLY A CA 1
ATOM 571 C C . GLY A 1 74 ? -3.658 -3.961 6.141 1.00 86.94 74 GLY A C 1
ATOM 572 O O . GLY A 1 74 ? -4.838 -4.087 6.469 1.00 86.94 74 GLY A O 1
ATOM 573 N N . ASP A 1 75 ? -3.035 -2.784 6.214 1.00 87.06 75 ASP A N 1
ATOM 574 C CA . ASP A 1 75 ? -3.597 -1.598 6.857 1.00 87.06 75 ASP A CA 1
ATOM 575 C C . ASP A 1 75 ? -4.650 -0.901 6.000 1.00 87.06 75 ASP A C 1
ATOM 577 O O . ASP A 1 75 ? -4.416 0.120 5.342 1.00 87.06 75 ASP A O 1
ATOM 581 N N . CYS A 1 76 ? -5.873 -1.418 6.066 1.00 88.31 76 CYS A N 1
ATOM 582 C CA . CYS A 1 76 ? -7.026 -0.853 5.372 1.00 88.31 76 CYS A CA 1
ATOM 583 C C . CYS A 1 76 ? -7.287 0.612 5.763 1.00 88.31 76 CYS A C 1
ATOM 585 O O . CYS A 1 76 ? -7.675 1.420 4.919 1.00 88.31 76 CYS A O 1
ATOM 587 N N . ALA A 1 77 ? -7.060 0.980 7.029 1.00 87.69 77 ALA A N 1
ATOM 588 C CA . ALA A 1 77 ? -7.222 2.356 7.497 1.00 87.69 77 ALA A CA 1
ATOM 589 C C . ALA A 1 77 ? -6.212 3.307 6.835 1.00 87.69 77 ALA A C 1
ATOM 591 O O . ALA A 1 77 ? -6.615 4.343 6.302 1.00 87.69 77 ALA A O 1
ATOM 592 N N . ALA A 1 78 ? -4.937 2.907 6.766 1.00 86.38 78 ALA A N 1
ATOM 593 C CA . ALA A 1 78 ? -3.894 3.687 6.107 1.00 86.38 78 ALA A CA 1
ATOM 594 C C . ALA A 1 78 ? -4.191 3.857 4.612 1.00 86.38 78 ALA A C 1
ATOM 596 O O . ALA A 1 78 ? -4.071 4.960 4.083 1.00 86.38 78 ALA A O 1
ATOM 597 N N . ILE A 1 79 ? -4.651 2.795 3.938 1.00 87.62 79 ILE A N 1
ATOM 598 C CA . ILE A 1 79 ? -5.049 2.846 2.522 1.00 87.62 79 ILE A CA 1
ATOM 599 C C . ILE A 1 79 ? -6.196 3.835 2.310 1.00 87.62 79 ILE A C 1
ATOM 601 O O . ILE A 1 79 ? -6.134 4.658 1.397 1.00 87.62 79 ILE A O 1
ATOM 605 N N . ARG A 1 80 ? -7.226 3.798 3.165 1.00 87.12 80 ARG A N 1
ATOM 606 C CA . ARG A 1 80 ? -8.360 4.731 3.078 1.00 87.12 80 ARG A CA 1
ATOM 607 C C . ARG A 1 80 ? -7.936 6.177 3.309 1.00 87.12 80 ARG A C 1
ATOM 609 O O . ARG A 1 80 ? -8.439 7.051 2.611 1.00 87.12 80 ARG A O 1
ATOM 616 N N . LEU A 1 81 ? -7.017 6.438 4.241 1.00 85.31 81 LEU A N 1
ATOM 617 C CA . LEU A 1 81 ? -6.467 7.782 4.444 1.00 85.31 81 LEU A CA 1
ATOM 618 C C . LEU A 1 81 ? -5.652 8.245 3.231 1.00 85.31 81 LEU A C 1
ATOM 620 O O . LEU A 1 81 ? -5.859 9.354 2.744 1.00 85.31 81 LEU A O 1
ATOM 624 N N . LEU A 1 82 ? -4.763 7.390 2.721 1.00 84.81 82 LEU A N 1
ATOM 625 C CA . LEU A 1 82 ? -3.892 7.705 1.590 1.00 84.81 82 LEU A CA 1
ATOM 626 C C . LEU A 1 82 ? -4.683 7.940 0.302 1.00 84.81 82 LEU A C 1
ATOM 628 O O . LEU A 1 82 ? -4.391 8.898 -0.394 1.00 84.81 82 LEU A O 1
ATOM 632 N N . LEU A 1 83 ? -5.681 7.109 -0.005 1.00 83.19 83 LEU A N 1
ATOM 633 C CA . LEU A 1 83 ? -6.469 7.218 -1.239 1.00 83.19 83 LEU A CA 1
ATOM 634 C C . LEU A 1 83 ? -7.688 8.137 -1.118 1.00 83.19 83 LEU A C 1
ATOM 636 O O . LEU A 1 83 ? -8.190 8.624 -2.125 1.00 83.19 83 LEU A O 1
ATOM 640 N N . GLY A 1 84 ? -8.204 8.339 0.096 1.00 79.06 84 GLY A N 1
ATOM 641 C CA . GLY A 1 84 ? -9.349 9.213 0.345 1.00 79.06 84 GLY A CA 1
ATOM 642 C C . GLY A 1 84 ? -8.966 10.686 0.436 1.00 79.06 84 GLY A C 1
ATOM 643 O O . GLY A 1 84 ? -9.700 11.534 -0.064 1.00 79.06 84 GLY A O 1
ATOM 644 N N . ASN A 1 85 ? -7.816 10.990 1.044 1.00 73.75 85 ASN A N 1
ATOM 645 C CA . ASN A 1 85 ? -7.400 12.373 1.290 1.00 73.75 85 ASN A CA 1
ATOM 646 C C . ASN A 1 85 ? -6.303 12.846 0.331 1.00 73.75 85 ASN A C 1
ATOM 648 O O . ASN A 1 85 ? -6.146 14.050 0.133 1.00 73.75 85 ASN A O 1
ATOM 652 N N . TYR A 1 86 ? -5.549 11.923 -0.271 1.00 71.38 86 TYR A N 1
ATOM 653 C CA . TYR A 1 86 ? -4.427 12.250 -1.143 1.00 71.38 86 TYR A CA 1
ATOM 654 C C . TYR A 1 86 ? -4.607 11.562 -2.502 1.00 71.38 86 TYR A C 1
ATOM 656 O O . TYR A 1 86 ? -5.088 10.437 -2.602 1.00 71.38 86 TYR A O 1
ATOM 664 N N . HIS A 1 87 ? -4.237 12.247 -3.586 1.00 68.25 87 HIS A N 1
ATOM 665 C CA . HIS A 1 87 ? -4.331 11.714 -4.952 1.00 68.25 87 HIS A CA 1
ATOM 666 C C . HIS A 1 87 ? -3.175 10.735 -5.226 1.00 68.25 87 HIS A C 1
ATOM 668 O O . HIS A 1 87 ? -2.348 10.946 -6.116 1.00 68.25 87 HIS A O 1
ATOM 674 N N . VAL A 1 88 ? -3.069 9.690 -4.403 1.00 79.50 88 VAL A N 1
ATOM 675 C CA . VAL A 1 88 ? -2.035 8.661 -4.518 1.00 79.50 88 VAL A CA 1
ATOM 676 C C . VAL A 1 88 ? -2.403 7.704 -5.648 1.00 79.50 88 VAL A C 1
ATOM 678 O O . VAL A 1 88 ? -3.5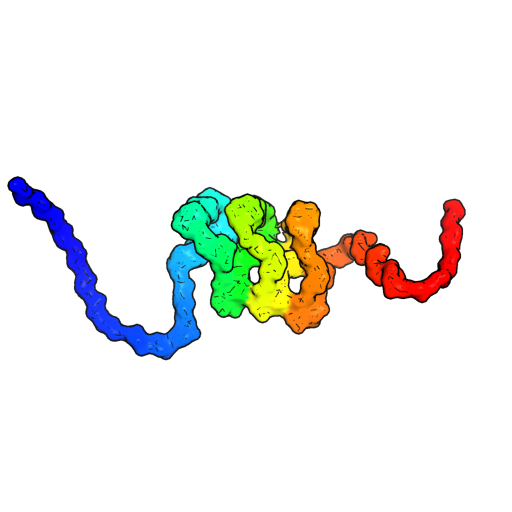41 7.260 -5.774 1.00 79.50 88 VAL A O 1
ATOM 681 N N . GLN A 1 89 ? -1.416 7.371 -6.477 1.00 80.56 89 GLN A N 1
ATOM 682 C CA . GLN A 1 89 ? -1.587 6.422 -7.572 1.00 80.56 89 GLN A CA 1
ATOM 683 C C . GLN A 1 89 ? -1.747 5.000 -7.017 1.00 80.56 89 GLN A C 1
ATOM 685 O O . GLN A 1 89 ? -0.814 4.452 -6.429 1.00 80.56 89 GLN A O 1
ATOM 690 N N . VAL A 1 90 ? -2.922 4.400 -7.231 1.00 82.94 90 VAL A N 1
ATOM 691 C CA . VAL A 1 90 ? -3.221 3.003 -6.854 1.00 82.94 90 VAL A CA 1
ATOM 692 C C . VAL A 1 90 ? -2.379 1.995 -7.625 1.00 82.94 90 VAL A C 1
ATOM 694 O O . VAL A 1 90 ? -2.008 0.959 -7.087 1.00 82.94 90 VAL A O 1
ATOM 697 N N . ASP A 1 91 ? -2.027 2.335 -8.862 1.00 82.00 91 ASP A N 1
ATOM 698 C CA . ASP A 1 91 ? -1.250 1.491 -9.768 1.00 82.00 91 ASP A CA 1
ATOM 699 C C . ASP A 1 91 ? 0.251 1.828 -9.723 1.00 82.00 91 ASP A C 1
ATOM 701 O O . ASP A 1 91 ? 0.997 1.514 -10.650 1.00 82.00 91 ASP A O 1
ATOM 705 N N . ALA A 1 92 ? 0.710 2.505 -8.662 1.00 85.50 92 ALA A N 1
ATOM 706 C CA . ALA A 1 92 ? 2.125 2.805 -8.489 1.00 85.50 92 ALA A CA 1
ATOM 707 C C . ALA A 1 92 ? 2.945 1.508 -8.513 1.00 85.50 92 ALA A C 1
ATOM 709 O O . ALA A 1 92 ? 2.596 0.543 -7.837 1.00 85.50 92 ALA A O 1
ATOM 710 N N . GLN A 1 93 ? 4.039 1.509 -9.272 1.00 86.56 93 GLN A N 1
ATOM 711 C CA . GLN A 1 93 ? 4.949 0.373 -9.372 1.00 86.56 93 GLN A CA 1
ATOM 712 C C . GLN A 1 93 ? 6.236 0.632 -8.592 1.00 86.56 93 GLN A C 1
ATOM 714 O O . GLN A 1 93 ? 6.798 1.731 -8.640 1.00 86.56 93 GLN A O 1
ATOM 719 N N . THR A 1 94 ? 6.718 -0.397 -7.901 1.00 88.50 94 THR A N 1
ATOM 720 C CA . THR A 1 94 ? 8.045 -0.405 -7.281 1.00 88.50 94 THR A CA 1
ATOM 721 C C . THR A 1 94 ? 9.151 -0.561 -8.327 1.00 88.50 94 THR A C 1
ATOM 723 O O . THR A 1 94 ? 8.900 -0.787 -9.513 1.00 88.50 94 THR A O 1
ATOM 726 N N . CYS A 1 95 ? 10.408 -0.523 -7.879 1.00 86.62 95 CYS A N 1
ATOM 727 C CA . CYS A 1 95 ? 11.565 -0.854 -8.713 1.00 86.62 95 CYS A CA 1
ATOM 728 C C . CYS A 1 95 ? 11.551 -2.292 -9.256 1.00 86.62 95 CYS A C 1
ATOM 730 O O . CYS A 1 95 ? 12.353 -2.585 -10.128 1.00 86.62 95 CYS A O 1
ATOM 732 N N . GLU A 1 96 ? 10.684 -3.176 -8.760 1.00 84.38 96 GLU A N 1
ATOM 733 C CA . GLU A 1 96 ? 10.524 -4.557 -9.243 1.00 84.38 96 GLU A CA 1
ATOM 734 C C . GLU A 1 96 ? 9.289 -4.708 -10.156 1.00 84.38 96 GLU A C 1
ATOM 736 O O . GLU A 1 96 ? 8.908 -5.817 -10.536 1.00 84.38 96 GLU A O 1
ATOM 741 N N . GLY A 1 97 ? 8.623 -3.595 -10.486 1.00 86.56 97 GLY A N 1
ATOM 742 C CA . GLY A 1 97 ? 7.377 -3.584 -11.252 1.00 86.56 97 GLY A CA 1
ATOM 743 C C . GLY A 1 97 ? 6.154 -4.049 -10.456 1.00 86.56 97 GLY A C 1
ATOM 744 O O . GLY A 1 97 ? 5.067 -4.169 -11.023 1.00 86.56 97 GLY A O 1
ATOM 745 N N . MET A 1 98 ? 6.305 -4.309 -9.154 1.00 88.00 98 MET A N 1
ATOM 746 C CA . MET A 1 98 ? 5.203 -4.744 -8.300 1.00 88.00 98 MET A CA 1
ATOM 747 C C . MET A 1 98 ? 4.281 -3.573 -7.982 1.00 88.00 98 MET A C 1
ATOM 749 O O . MET A 1 98 ? 4.743 -2.479 -7.684 1.00 88.00 98 MET A O 1
ATOM 753 N N . THR A 1 99 ? 2.980 -3.832 -8.010 1.00 89.75 99 THR A N 1
ATOM 754 C CA . THR A 1 99 ? 1.933 -2.900 -7.561 1.00 89.75 99 THR A CA 1
ATOM 755 C C . THR A 1 99 ? 1.562 -3.190 -6.103 1.00 89.75 99 THR A C 1
ATOM 757 O O . THR A 1 99 ? 1.845 -4.292 -5.615 1.00 89.75 99 THR A O 1
ATOM 760 N N . PRO A 1 10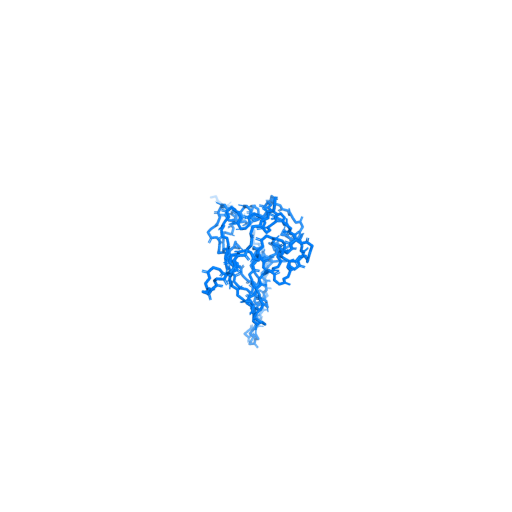0 ? 0.873 -2.283 -5.384 1.00 89.19 100 PRO A N 1
ATOM 761 C CA . PRO A 1 100 ? 0.382 -2.581 -4.035 1.00 89.19 100 PRO A CA 1
ATOM 762 C C . PRO A 1 100 ? -0.502 -3.837 -3.994 1.00 89.19 100 PRO A C 1
ATOM 764 O O . PRO A 1 100 ? -0.467 -4.575 -3.013 1.00 89.19 100 PRO A O 1
ATOM 767 N N . LEU A 1 101 ? -1.219 -4.146 -5.081 1.00 88.50 101 LEU A N 1
ATOM 768 C CA . LEU A 1 101 ? -2.013 -5.369 -5.188 1.00 88.50 101 LEU A CA 1
ATOM 769 C C . LEU A 1 101 ? -1.152 -6.646 -5.206 1.00 88.50 101 LEU A C 1
ATOM 771 O O . LEU A 1 101 ? -1.546 -7.640 -4.605 1.00 88.50 101 LEU A O 1
ATOM 775 N N . HIS A 1 102 ? 0.030 -6.624 -5.839 1.00 87.69 102 HIS A N 1
ATOM 776 C CA . HIS A 1 102 ? 0.968 -7.756 -5.794 1.00 87.69 102 HIS A CA 1
ATOM 777 C C . HIS A 1 102 ? 1.430 -8.032 -4.360 1.00 87.69 102 HIS A C 1
ATOM 779 O O . HIS A 1 102 ? 1.472 -9.186 -3.944 1.00 87.69 102 HIS A O 1
ATOM 785 N N . LEU A 1 103 ? 1.744 -6.979 -3.596 1.00 88.56 103 LEU A N 1
ATOM 786 C CA . LEU A 1 103 ? 2.179 -7.112 -2.202 1.00 88.56 103 LEU A CA 1
ATOM 787 C C . LEU A 1 103 ? 1.054 -7.609 -1.292 1.00 88.56 103 LEU A C 1
ATOM 789 O O . LEU A 1 103 ? 1.290 -8.485 -0.464 1.00 88.56 103 LEU A O 1
ATOM 793 N N . ALA A 1 104 ? -0.162 -7.088 -1.469 1.00 89.06 104 ALA A N 1
ATOM 794 C CA . ALA A 1 104 ? -1.327 -7.557 -0.727 1.00 89.06 104 ALA A CA 1
ATOM 795 C C . ALA A 1 104 ? -1.618 -9.039 -1.010 1.00 89.06 104 ALA A C 1
ATOM 797 O O . ALA A 1 104 ? -1.864 -9.800 -0.078 1.00 89.06 104 ALA A O 1
ATOM 798 N N . ALA A 1 105 ? -1.525 -9.457 -2.278 1.00 87.19 105 ALA A N 1
ATOM 799 C CA . ALA A 1 105 ? -1.666 -10.852 -2.687 1.00 87.19 105 ALA A CA 1
ATOM 800 C C . ALA A 1 105 ? -0.576 -11.742 -2.092 1.00 87.19 105 ALA A C 1
ATOM 802 O O . ALA A 1 105 ? -0.901 -12.739 -1.454 1.00 87.19 105 ALA A O 1
ATOM 803 N N . ALA A 1 106 ? 0.691 -11.338 -2.205 1.00 86.00 106 ALA A N 1
ATOM 804 C CA . ALA A 1 106 ? 1.823 -12.087 -1.665 1.00 86.00 106 ALA A CA 1
ATOM 805 C C . ALA A 1 106 ? 1.744 -12.283 -0.143 1.00 86.00 106 ALA A C 1
ATOM 807 O O . ALA A 1 106 ? 2.226 -13.295 0.362 1.00 86.00 106 ALA A O 1
ATOM 808 N N . ASN A 1 107 ? 1.136 -11.335 0.577 1.00 86.19 107 ASN A N 1
ATOM 809 C CA . ASN A 1 107 ? 0.936 -11.424 2.022 1.00 86.19 107 ASN A CA 1
ATOM 810 C C . ASN A 1 107 ? -0.410 -12.061 2.425 1.00 86.19 107 ASN A C 1
ATOM 812 O O . ASN A 1 107 ? -0.641 -12.285 3.608 1.00 86.19 107 ASN A O 1
ATOM 816 N N . GLY A 1 108 ? -1.300 -12.351 1.469 1.00 84.56 108 GLY A N 1
ATOM 817 C CA . GLY A 1 108 ? -2.625 -12.917 1.740 1.00 84.56 108 GLY A CA 1
ATOM 818 C C . GLY A 1 108 ? -3.621 -11.939 2.376 1.00 84.56 108 GLY A C 1
ATOM 819 O O . GLY A 1 108 ? -4.584 -12.371 3.004 1.00 84.56 108 GLY A O 1
ATOM 820 N N . ASN A 1 109 ? -3.417 -10.628 2.222 1.00 87.06 109 ASN A N 1
ATOM 821 C CA . ASN A 1 109 ? -4.271 -9.599 2.820 1.00 87.06 109 ASN A CA 1
ATOM 822 C C . ASN A 1 109 ? -5.558 -9.415 1.991 1.00 87.06 109 ASN A C 1
ATOM 824 O O . ASN A 1 109 ? -5.678 -8.462 1.214 1.00 87.06 109 ASN A O 1
ATOM 828 N N . GLU A 1 110 ? -6.516 -10.338 2.139 1.00 84.81 110 GLU A N 1
ATOM 829 C CA . GLU A 1 110 ? -7.780 -10.355 1.379 1.00 84.81 110 GLU A CA 1
ATOM 830 C C . GLU A 1 110 ? -8.578 -9.049 1.523 1.00 84.81 110 GLU A C 1
ATOM 832 O O . GLU A 1 110 ? -9.092 -8.540 0.527 1.00 84.81 110 GLU A O 1
ATOM 837 N N . ASP A 1 111 ? -8.621 -8.459 2.721 1.00 88.06 111 ASP A N 1
ATOM 838 C CA . ASP A 1 111 ? -9.340 -7.202 2.973 1.00 88.06 111 ASP A CA 1
ATOM 839 C C . ASP A 1 111 ? -8.788 -6.045 2.134 1.00 88.06 111 ASP A C 1
ATOM 841 O O . ASP A 1 111 ? -9.535 -5.253 1.555 1.00 88.06 111 ASP A O 1
ATOM 845 N N . VAL A 1 112 ? -7.462 -5.978 2.012 1.00 87.75 112 VAL A N 1
ATOM 846 C CA . VAL A 1 112 ? -6.774 -4.970 1.205 1.00 87.75 112 VAL A CA 1
ATOM 847 C C . VAL A 1 112 ? -7.002 -5.207 -0.283 1.00 87.75 112 VAL A C 1
ATOM 849 O O . VAL A 1 112 ? -7.261 -4.250 -1.014 1.00 87.75 112 VAL A O 1
ATOM 852 N N . ILE A 1 113 ? -6.938 -6.463 -0.735 1.00 86.31 113 ILE A N 1
ATOM 853 C CA . ILE A 1 113 ? -7.247 -6.837 -2.123 1.00 86.31 113 ILE A CA 1
ATOM 854 C C . ILE A 1 113 ? -8.673 -6.408 -2.467 1.00 86.31 113 ILE A C 1
ATOM 856 O O . ILE A 1 113 ? -8.893 -5.726 -3.469 1.00 86.31 113 ILE A O 1
ATOM 860 N N . PHE A 1 114 ? -9.632 -6.750 -1.605 1.00 86.56 114 PHE A N 1
ATOM 861 C CA . PHE A 1 114 ? -11.027 -6.383 -1.788 1.00 86.56 114 PHE A CA 1
ATOM 862 C C . PHE A 1 114 ? -11.202 -4.865 -1.805 1.00 86.56 114 PHE A C 1
ATOM 864 O O . PHE A 1 114 ? -11.886 -4.338 -2.678 1.00 86.56 114 PHE A O 1
ATOM 871 N N . LEU A 1 115 ? -10.549 -4.138 -0.899 1.00 87.75 115 LEU A N 1
ATOM 872 C CA . LEU A 1 115 ? -10.613 -2.682 -0.855 1.00 87.75 115 LEU A CA 1
ATOM 873 C C . LEU A 1 115 ? -10.060 -2.047 -2.147 1.00 87.75 115 LEU A C 1
ATOM 875 O O . LEU A 1 115 ? -10.730 -1.218 -2.763 1.00 87.75 115 LEU A O 1
ATOM 879 N N . LEU A 1 116 ? -8.869 -2.454 -2.591 1.00 84.88 116 LEU A N 1
ATOM 880 C CA . LEU A 1 116 ? -8.218 -1.924 -3.796 1.00 84.88 116 LEU A CA 1
ATOM 881 C C . LEU A 1 116 ? -9.007 -2.246 -5.074 1.00 84.88 116 LEU A C 1
ATOM 883 O O . LEU A 1 116 ? -9.170 -1.370 -5.923 1.00 84.88 116 LEU A O 1
ATOM 887 N N . THR A 1 117 ? -9.528 -3.466 -5.216 1.00 83.75 117 THR A N 1
ATOM 888 C CA . THR A 1 117 ? -10.271 -3.880 -6.416 1.00 83.75 117 THR A CA 1
ATOM 889 C C . THR A 1 117 ? -11.717 -3.381 -6.410 1.00 83.75 117 THR A C 1
ATOM 891 O O . THR A 1 117 ? -12.174 -2.839 -7.415 1.00 83.75 117 THR A O 1
ATOM 894 N N . SER A 1 118 ? -12.444 -3.515 -5.299 1.00 83.19 118 SER A N 1
ATOM 895 C CA . SER A 1 118 ? -13.871 -3.167 -5.238 1.00 83.19 118 SER A CA 1
ATOM 896 C C . SER A 1 118 ? -14.101 -1.664 -5.120 1.00 83.19 118 SER A C 1
ATOM 898 O O . SER A 1 118 ? -14.953 -1.120 -5.822 1.00 83.19 118 SER A O 1
ATOM 900 N N . VAL A 1 119 ? -13.355 -0.981 -4.243 1.00 83.38 119 VAL A N 1
ATOM 901 C CA . VAL A 1 119 ? -13.569 0.453 -3.981 1.00 83.38 119 VAL A CA 1
ATOM 902 C C . VAL A 1 119 ? -12.802 1.304 -4.982 1.00 83.38 119 VAL A C 1
ATOM 904 O O . VAL A 1 119 ? -13.373 2.212 -5.585 1.00 83.38 119 VAL A O 1
ATOM 907 N N . TYR A 1 120 ? -11.523 0.993 -5.187 1.00 80.44 120 TYR A N 1
ATOM 908 C CA . TYR A 1 120 ? -10.625 1.836 -5.978 1.00 80.44 120 TYR A CA 1
ATOM 909 C C . TYR A 1 120 ? -10.395 1.345 -7.411 1.00 80.44 120 TYR A C 1
ATOM 911 O O . TYR A 1 120 ? -9.724 2.033 -8.176 1.00 80.44 120 TYR A O 1
ATOM 919 N N . LYS A 1 121 ? -10.973 0.197 -7.797 1.00 79.69 121 LYS A N 1
ATOM 920 C CA . LYS A 1 121 ? -10.857 -0.394 -9.143 1.00 79.69 121 LYS A CA 1
ATOM 921 C C . LYS A 1 121 ? -9.409 -0.484 -9.640 1.00 79.69 121 LYS A C 1
ATOM 923 O O . LYS A 1 121 ? -9.139 -0.222 -10.812 1.00 79.69 121 LYS A O 1
ATOM 928 N N . ALA A 1 122 ? -8.492 -0.848 -8.743 1.00 82.25 122 ALA A N 1
ATOM 929 C CA . ALA A 1 122 ? -7.080 -1.023 -9.065 1.00 82.25 122 ALA A CA 1
ATOM 930 C C . ALA A 1 122 ? -6.888 -2.046 -10.193 1.00 82.25 122 ALA A C 1
ATOM 932 O O . ALA A 1 122 ? -7.627 -3.036 -10.297 1.00 82.25 122 ALA A O 1
ATOM 933 N N . ARG A 1 123 ? -5.878 -1.817 -11.033 1.00 79.25 123 ARG A N 1
ATOM 934 C CA . ARG A 1 123 ? -5.613 -2.665 -12.194 1.00 79.25 123 ARG A CA 1
ATOM 935 C C . ARG A 1 123 ? -5.027 -4.014 -11.781 1.00 79.25 123 ARG A C 1
ATOM 937 O O . ARG A 1 123 ? -4.040 -4.094 -11.053 1.00 79.25 123 ARG A O 1
ATOM 944 N N . THR A 1 124 ? -5.621 -5.090 -12.292 1.00 79.12 124 THR A N 1
ATOM 945 C CA . THR A 1 124 ? -5.202 -6.480 -12.035 1.00 79.12 124 THR A CA 1
ATOM 946 C C . THR A 1 124 ? -4.363 -7.074 -13.169 1.00 79.12 124 THR A C 1
ATOM 948 O O . THR A 1 124 ? -3.864 -8.190 -13.049 1.00 79.12 124 THR A O 1
ATOM 951 N N . ASP A 1 125 ? -4.201 -6.340 -14.269 1.00 81.25 125 ASP A N 1
ATOM 952 C CA . ASP A 1 125 ? -3.519 -6.766 -15.494 1.00 81.25 125 ASP A CA 1
ATOM 953 C C . ASP A 1 125 ? -2.036 -6.363 -15.548 1.00 81.25 125 ASP A C 1
ATOM 955 O O . ASP A 1 125 ? -1.298 -6.819 -16.426 1.00 81.25 125 ASP A O 1
ATOM 959 N N . ILE A 1 126 ? -1.589 -5.528 -14.607 1.00 83.69 126 ILE A N 1
ATOM 960 C CA . ILE A 1 126 ? -0.201 -5.074 -14.504 1.00 83.69 126 ILE A CA 1
ATOM 961 C C . ILE A 1 126 ? 0.688 -6.250 -14.107 1.00 83.69 126 ILE A C 1
ATOM 963 O O . ILE A 1 126 ? 0.369 -6.975 -13.172 1.00 83.69 126 ILE A O 1
ATOM 967 N N . ARG A 1 127 ? 1.819 -6.417 -14.794 1.00 83.81 127 ARG A N 1
ATOM 968 C CA . ARG A 1 127 ? 2.798 -7.467 -14.501 1.00 83.81 127 ARG A CA 1
ATOM 969 C C . ARG A 1 127 ? 4.020 -6.899 -13.798 1.00 83.81 127 ARG A C 1
ATOM 971 O O . ARG A 1 127 ? 4.462 -5.797 -14.125 1.00 83.81 127 ARG A O 1
ATOM 978 N N . ASP A 1 128 ? 4.573 -7.686 -12.884 1.00 85.44 128 ASP A N 1
ATOM 979 C CA . ASP A 1 128 ? 5.896 -7.440 -12.317 1.00 85.44 128 ASP A CA 1
ATOM 980 C C . ASP A 1 128 ? 7.014 -7.731 -13.341 1.00 85.44 128 ASP A C 1
ATOM 982 O O . ASP A 1 128 ? 6.771 -8.201 -14.460 1.00 85.44 128 ASP A O 1
ATOM 986 N N . PHE A 1 129 ? 8.268 -7.456 -12.980 1.00 84.69 129 PHE A N 1
ATOM 987 C CA . PHE A 1 129 ? 9.408 -7.682 -13.879 1.00 84.69 129 PHE A CA 1
ATOM 988 C C . PHE A 1 129 ? 9.677 -9.156 -14.201 1.00 84.69 129 PHE A C 1
ATOM 990 O O . PHE A 1 129 ? 10.307 -9.454 -15.214 1.00 84.69 129 PHE A O 1
ATOM 997 N N . CYS A 1 130 ? 9.169 -10.089 -13.396 1.00 80.38 130 CYS A N 1
ATOM 998 C CA . CYS A 1 130 ? 9.185 -11.517 -13.717 1.00 80.38 130 CYS A CA 1
ATOM 999 C C . CYS A 1 130 ? 7.986 -11.961 -14.573 1.00 80.38 130 CYS A C 1
ATOM 100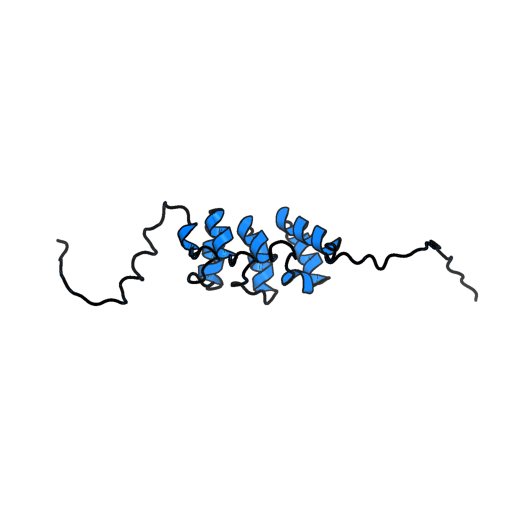1 O O . CYS A 1 130 ? 7.852 -13.150 -14.866 1.00 80.38 130 CYS A O 1
ATOM 1003 N N . GLY A 1 131 ? 7.132 -11.031 -15.010 1.00 83.50 131 GLY A N 1
ATOM 1004 C CA . GLY A 1 131 ? 6.009 -11.292 -15.908 1.00 83.50 131 GLY A CA 1
ATOM 1005 C C . GLY A 1 131 ? 4.788 -11.924 -15.234 1.00 83.50 131 GLY A C 1
ATOM 1006 O O . GLY A 1 131 ? 3.861 -12.353 -15.936 1.00 83.50 131 GLY A O 1
ATOM 1007 N N . ARG A 1 132 ? 4.767 -11.986 -13.899 1.00 82.94 132 ARG A N 1
ATOM 1008 C CA . ARG A 1 132 ? 3.666 -12.525 -13.096 1.00 82.94 132 ARG A CA 1
ATOM 1009 C C . ARG A 1 132 ? 2.608 -11.448 -12.872 1.00 82.94 132 ARG A C 1
ATOM 1011 O O . ARG A 1 132 ? 2.919 -10.267 -12.777 1.00 82.94 132 ARG A O 1
ATOM 1018 N N . LEU A 1 133 ? 1.349 -11.876 -12.825 1.00 85.75 133 LEU A N 1
ATOM 1019 C CA . LEU A 1 133 ? 0.217 -11.026 -12.452 1.00 85.75 133 LEU A CA 1
ATOM 1020 C C . LEU A 1 133 ? 0.038 -11.034 -10.923 1.00 85.75 133 LEU A C 1
ATOM 1022 O O . LEU A 1 133 ? 0.466 -11.999 -10.282 1.00 85.75 133 LEU A O 1
ATOM 1026 N N . PRO A 1 134 ? -0.688 -10.063 -10.336 1.00 80.12 134 PRO A N 1
ATOM 1027 C CA . PRO A 1 134 ? -1.018 -10.067 -8.912 1.00 80.12 134 PRO A CA 1
ATOM 1028 C C . PRO A 1 134 ? -1.732 -11.356 -8.494 1.00 80.12 134 PRO A C 1
ATOM 1030 O O . PRO A 1 134 ? -1.492 -11.879 -7.411 1.00 80.12 134 PRO A O 1
ATOM 1033 N N . SER A 1 135 ? -2.557 -11.917 -9.388 1.00 77.81 135 SER A N 1
ATOM 1034 C CA . SER A 1 135 ? -3.280 -13.168 -9.153 1.00 77.81 135 SER A CA 1
ATOM 1035 C C . SER A 1 135 ? -2.370 -14.371 -8.911 1.00 77.81 135 SER A C 1
ATOM 1037 O O . SER A 1 135 ? -2.754 -15.273 -8.178 1.00 77.81 135 SER A O 1
ATOM 1039 N N . ALA A 1 136 ? -1.156 -14.379 -9.471 1.00 79.94 136 ALA A N 1
ATOM 1040 C CA . ALA A 1 136 ? -0.201 -15.468 -9.277 1.00 79.94 136 ALA A CA 1
ATOM 1041 C C . ALA A 1 136 ? 0.297 -15.572 -7.825 1.00 79.94 136 ALA A C 1
ATOM 1043 O O . ALA A 1 136 ? 0.826 -16.611 -7.434 1.00 79.94 136 ALA A O 1
ATOM 1044 N N . TYR A 1 137 ? 0.144 -14.496 -7.048 1.00 77.75 137 TYR A N 1
ATOM 1045 C CA . TYR A 1 137 ? 0.527 -14.429 -5.643 1.00 77.75 137 TYR A CA 1
ATOM 1046 C C . TYR A 1 137 ? -0.649 -14.656 -4.689 1.00 77.75 137 TYR A C 1
ATOM 1048 O O . TYR A 1 137 ? -0.416 -14.787 -3.493 1.00 77.75 137 TYR A O 1
ATOM 1056 N N . LEU A 1 138 ? -1.892 -14.710 -5.184 1.00 74.69 138 LEU A N 1
ATOM 1057 C CA . LEU A 1 138 ? -3.055 -14.947 -4.331 1.00 74.69 138 LEU A CA 1
ATOM 1058 C C . LEU A 1 138 ? -2.979 -16.340 -3.683 1.00 74.69 138 LEU A C 1
ATOM 1060 O O . LEU A 1 138 ? -2.497 -17.288 -4.315 1.00 74.69 138 LEU A O 1
ATOM 1064 N N . PRO A 1 139 ? -3.477 -16.496 -2.443 1.00 64.38 139 PRO A N 1
ATOM 1065 C CA . PRO A 1 139 ? -3.577 -17.807 -1.819 1.00 64.38 139 PRO A CA 1
ATOM 1066 C C . PRO A 1 139 ? -4.423 -18.725 -2.713 1.00 64.38 139 PRO A C 1
ATOM 1068 O O . PRO A 1 139 ? -5.563 -18.412 -3.056 1.00 64.38 139 PRO A O 1
ATOM 1071 N N . LYS A 1 140 ? -3.843 -19.867 -3.104 1.00 54.38 140 LYS A N 1
ATOM 1072 C CA . LYS A 1 140 ? -4.381 -20.826 -4.091 1.00 54.38 140 LYS A CA 1
ATOM 1073 C C . LYS A 1 140 ? -5.745 -21.445 -3.738 1.00 54.38 140 LYS A C 1
ATOM 1075 O O . LYS A 1 140 ? -6.261 -22.250 -4.502 1.00 54.38 140 LYS A O 1
ATOM 1080 N N . GLU A 1 141 ? -6.352 -21.095 -2.606 1.00 51.16 141 GLU A N 1
ATOM 1081 C CA . GLU A 1 141 ? -7.619 -21.683 -2.154 1.00 51.16 141 GLU A CA 1
ATOM 1082 C C . GLU A 1 141 ? -8.871 -21.089 -2.814 1.00 51.16 141 GLU A C 1
ATOM 1084 O O . GLU A 1 141 ? -9.956 -21.647 -2.672 1.00 51.16 141 GLU A O 1
ATOM 1089 N N . LYS A 1 142 ? -8.761 -19.985 -3.565 1.00 48.78 142 LYS A N 1
ATOM 1090 C CA . LYS A 1 142 ? -9.930 -19.309 -4.166 1.00 48.78 142 LYS A CA 1
ATOM 1091 C C . LYS A 1 142 ? -9.756 -18.970 -5.650 1.00 48.78 142 LYS A C 1
ATOM 1093 O O . LYS A 1 142 ? -10.333 -18.009 -6.153 1.00 48.78 142 LYS A O 1
ATOM 1098 N N . GLU A 1 143 ? -9.046 -19.824 -6.388 1.00 45.06 143 GLU A N 1
ATOM 1099 C CA . GLU A 1 143 ? -8.953 -19.820 -7.863 1.00 45.06 143 GLU A CA 1
ATOM 1100 C C . GLU A 1 143 ? -10.283 -20.159 -8.585 1.00 45.06 143 GLU A C 1
ATOM 1102 O O . GLU A 1 143 ? -10.292 -20.471 -9.773 1.00 45.06 143 GLU A O 1
ATOM 1107 N N . ALA A 1 144 ? -11.432 -20.074 -7.906 1.00 44.53 144 ALA A N 1
ATOM 1108 C CA . ALA A 1 144 ? -12.744 -20.344 -8.495 1.00 44.53 144 ALA A CA 1
ATOM 1109 C C . ALA A 1 144 ? -13.414 -19.115 -9.144 1.00 44.53 144 ALA A C 1
ATOM 1111 O O . ALA A 1 144 ? -14.347 -19.296 -9.913 1.00 44.53 144 ALA A O 1
ATOM 1112 N N . LEU A 1 145 ? -12.963 -17.876 -8.890 1.00 44.28 145 LEU A N 1
ATOM 1113 C CA . LEU A 1 145 ? -13.677 -16.667 -9.360 1.00 44.28 145 LEU A CA 1
ATOM 1114 C C . LEU A 1 145 ? -12.952 -15.842 -10.438 1.00 44.28 145 LEU A C 1
ATOM 1116 O O . LEU A 1 145 ? -13.510 -14.867 -10.933 1.00 44.28 145 LEU A O 1
ATOM 1120 N N . ALA A 1 146 ? -11.734 -16.220 -10.841 1.00 42.72 146 ALA A N 1
ATOM 1121 C CA . ALA A 1 146 ? -10.975 -15.495 -11.873 1.00 42.72 146 ALA A CA 1
ATOM 1122 C C . ALA A 1 146 ? -10.839 -16.252 -13.210 1.00 42.72 146 ALA A C 1
ATOM 1124 O O . ALA A 1 146 ? -10.380 -15.669 -14.193 1.00 42.72 146 ALA A O 1
ATOM 1125 N N . SER A 1 147 ? -11.253 -17.525 -13.278 1.00 43.25 147 SER A N 1
ATOM 1126 C CA . SER A 1 147 ? -11.090 -18.354 -14.485 1.00 43.25 147 SER A CA 1
ATOM 1127 C C . SER A 1 147 ? -12.211 -18.188 -15.528 1.00 43.25 147 SER A C 1
ATOM 1129 O O . SER A 1 147 ? -12.045 -18.594 -16.675 1.00 43.25 147 SER A O 1
ATOM 1131 N N . GLU A 1 148 ? -13.331 -17.530 -15.205 1.00 40.62 148 GLU A N 1
ATOM 1132 C CA . GLU A 1 148 ? -14.472 -17.443 -16.138 1.00 40.62 148 GLU A CA 1
ATOM 1133 C C . GLU A 1 148 ? -14.439 -16.260 -17.123 1.00 40.62 148 GLU A C 1
ATOM 1135 O O . GLU A 1 148 ? -15.203 -16.256 -18.084 1.00 40.62 148 GLU A O 1
ATOM 1140 N N . CYS A 1 149 ? -13.526 -15.291 -16.986 1.00 38.25 149 CYS A N 1
ATOM 1141 C CA . CYS A 1 149 ? -13.497 -14.130 -17.896 1.00 38.25 149 CYS A CA 1
ATOM 1142 C C . CYS A 1 149 ? -12.368 -14.135 -18.942 1.00 38.25 149 CYS A C 1
ATOM 1144 O O . CYS A 1 149 ? -12.367 -13.275 -19.821 1.00 38.25 149 CYS A O 1
ATOM 1146 N N . SER A 1 150 ? -11.430 -15.091 -18.914 1.00 46.19 150 SER A N 1
ATOM 1147 C CA . SER A 1 150 ? -10.324 -15.129 -19.896 1.00 46.19 150 SER A CA 1
ATOM 1148 C C . SER A 1 150 ? -10.628 -15.977 -21.145 1.00 46.19 150 SER A C 1
ATOM 1150 O O . SER A 1 150 ? -9.933 -15.884 -22.156 1.00 46.19 150 SER A O 1
ATOM 1152 N N . SER A 1 151 ? -11.704 -16.770 -21.135 1.00 47.44 151 SER A N 1
ATOM 1153 C CA . SER A 1 151 ? -12.132 -17.594 -22.279 1.00 47.44 151 SER A CA 1
ATOM 1154 C C . SER A 1 151 ? -13.081 -16.881 -23.257 1.00 47.44 151 SER A C 1
ATOM 1156 O O . SER A 1 151 ? -13.324 -17.392 -24.350 1.00 47.44 151 SER A O 1
ATOM 1158 N N . LEU A 1 152 ? -13.547 -15.660 -22.962 1.00 46.62 152 LEU A N 1
ATOM 1159 C CA . LEU A 1 152 ? -14.454 -14.904 -23.847 1.00 46.62 152 LEU A CA 1
ATOM 1160 C C . LEU A 1 152 ? -13.767 -14.180 -25.021 1.00 46.62 152 LEU A C 1
ATOM 1162 O O . LEU A 1 152 ? -14.419 -13.459 -25.771 1.00 46.62 152 LEU A O 1
ATOM 1166 N N . CYS A 1 153 ? -12.479 -14.448 -25.248 1.00 41.94 153 CYS A N 1
ATOM 1167 C CA . CYS A 1 153 ? -11.748 -14.022 -26.442 1.00 41.94 153 CYS A CA 1
ATOM 1168 C C . CYS A 1 153 ? -11.064 -15.194 -27.172 1.00 41.94 153 CYS A C 1
ATOM 1170 O O . CYS A 1 153 ? -9.920 -15.062 -27.603 1.00 41.94 153 CYS A O 1
ATOM 1172 N N . ARG A 1 154 ? -11.741 -16.339 -27.379 1.00 39.19 154 ARG A N 1
ATOM 1173 C CA . ARG A 1 154 ? -11.476 -17.177 -28.571 1.00 39.19 154 ARG A CA 1
ATOM 1174 C C . ARG A 1 154 ? -12.577 -18.198 -28.872 1.00 39.19 154 ARG A C 1
ATOM 1176 O O . ARG A 1 154 ? -12.848 -19.108 -28.107 1.00 39.19 154 ARG A O 1
ATOM 1183 N N . CYS A 1 155 ? -13.162 -18.042 -30.055 1.00 37.09 155 CYS A N 1
ATOM 1184 C CA . CYS A 1 155 ? -14.043 -18.963 -30.772 1.00 37.09 155 CYS A CA 1
ATOM 1185 C C . CYS A 1 155 ? -13.792 -20.471 -30.532 1.00 37.09 155 CYS A C 1
ATOM 1187 O O . CYS A 1 155 ? -12.748 -20.968 -30.949 1.00 37.09 155 CYS A O 1
ATOM 1189 N N . LYS A 1 156 ? -14.796 -21.213 -30.036 1.00 40.81 156 LYS A N 1
ATOM 1190 C CA . LYS A 1 156 ? -15.546 -22.287 -30.745 1.00 40.81 156 LYS A CA 1
ATOM 1191 C C . LYS A 1 156 ? -16.292 -23.203 -29.755 1.00 40.81 156 LYS A C 1
ATOM 1193 O O . LYS A 1 156 ? -15.671 -23.833 -28.919 1.00 40.81 156 LYS A O 1
ATOM 1198 N N . ILE A 1 157 ? -17.615 -23.270 -29.944 1.00 43.22 157 ILE A N 1
ATOM 1199 C CA . ILE A 1 157 ? -18.481 -24.464 -30.042 1.00 43.22 157 ILE A CA 1
ATOM 1200 C C . ILE A 1 157 ? -18.147 -25.661 -29.124 1.00 43.22 157 ILE A C 1
ATOM 1202 O O . ILE A 1 157 ? -17.118 -26.300 -29.302 1.00 43.22 157 ILE A O 1
ATOM 1206 N N . VAL A 1 158 ? -19.107 -26.045 -28.273 1.00 40.66 158 VAL A N 1
ATOM 1207 C CA . VAL A 1 158 ? -19.791 -27.364 -28.223 1.00 40.66 158 VAL A CA 1
ATOM 1208 C C . VAL A 1 158 ? -20.360 -27.580 -26.809 1.00 40.66 158 VAL A C 1
ATOM 1210 O O . VAL A 1 158 ? -19.635 -27.719 -25.835 1.00 40.66 158 VAL A O 1
ATOM 1213 N N . THR A 1 159 ? -21.694 -27.551 -26.752 1.00 43.53 159 THR A N 1
ATOM 1214 C CA . THR A 1 159 ? -22.630 -28.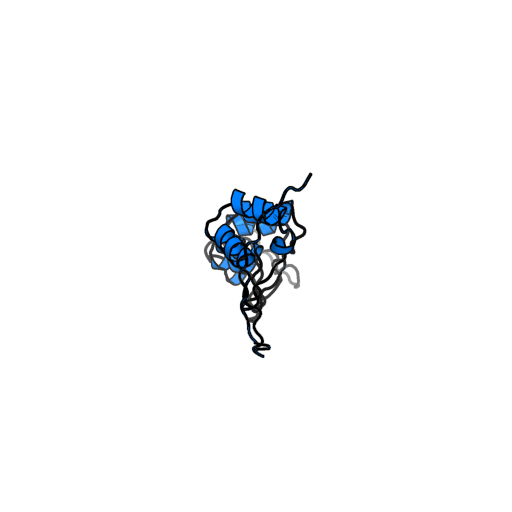304 -25.894 1.00 43.53 159 THR A CA 1
ATOM 1215 C C . THR A 1 159 ? -22.101 -29.007 -24.633 1.00 43.53 159 THR A C 1
ATOM 1217 O O . THR A 1 159 ? -21.300 -29.930 -24.743 1.00 43.53 159 THR A O 1
ATOM 1220 N N . HIS A 1 160 ? -22.770 -28.798 -23.494 1.00 34.78 160 HIS A N 1
ATOM 1221 C CA . HIS A 1 160 ? -23.705 -29.820 -23.005 1.00 34.78 160 HIS A CA 1
ATOM 1222 C C . HIS A 1 160 ? -24.668 -29.293 -21.933 1.00 34.78 160 HIS A C 1
ATOM 1224 O O . HIS A 1 160 ? -24.273 -28.599 -21.002 1.00 34.78 160 HIS A O 1
ATOM 1230 N N . ASN A 1 161 ? -25.935 -29.678 -22.104 1.00 38.25 161 ASN A N 1
ATOM 1231 C CA . ASN A 1 161 ? -26.990 -29.687 -21.094 1.00 38.25 161 ASN A CA 1
ATOM 1232 C C . ASN A 1 161 ? -26.499 -30.337 -19.793 1.00 38.25 161 ASN A C 1
ATOM 1234 O O . ASN A 1 161 ? -25.932 -31.431 -19.849 1.00 38.25 161 ASN A O 1
ATOM 1238 N N . TYR A 1 162 ? -26.813 -29.715 -18.658 1.00 26.22 162 TYR A N 1
ATOM 1239 C CA . TYR A 1 162 ? -26.920 -30.410 -17.377 1.00 26.22 162 TYR A CA 1
ATOM 1240 C C . TYR A 1 162 ? -28.393 -30.815 -17.153 1.00 26.22 162 TYR A C 1
ATOM 1242 O O . TYR A 1 162 ? -29.272 -30.036 -17.532 1.00 26.22 162 TYR A O 1
ATOM 1250 N N . PRO A 1 163 ? -28.657 -32.029 -16.631 1.00 45.25 163 PRO A N 1
ATOM 1251 C CA . PRO A 1 163 ? -30.000 -32.536 -16.334 1.00 45.25 163 PRO A CA 1
ATOM 1252 C C . PRO A 1 163 ? -30.695 -31.802 -15.182 1.00 45.25 163 PRO A C 1
ATOM 1254 O O . PRO A 1 163 ? -29.985 -31.272 -14.297 1.00 45.25 163 PRO A O 1
#

InterPro domains:
  IPR002110 Ankyrin repeat [PF12796] (59-118)
  IPR002110 Ankyrin repeat [PS50088] (62-83)
  IPR002110 Ankyrin repeat [PS50088] (96-116)
  IPR002110 Ankyrin repeat [SM00248] (62-92)
  IPR002110 Ankyrin repeat [SM00248] (96-128)
  IPR036770 Ankyrin repeat-containing domain superfamily 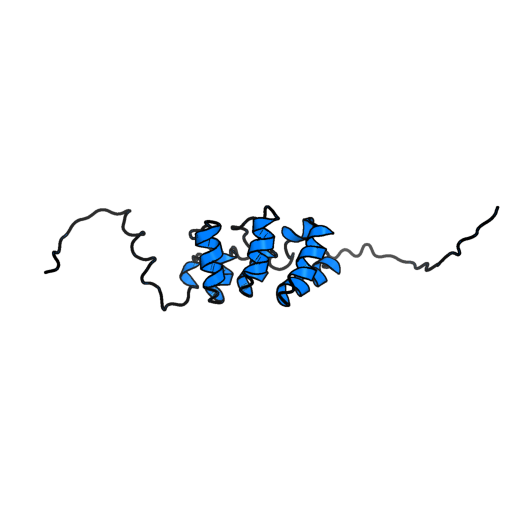[G3DSA:1.25.40.20] (16-144)
  IPR036770 Ankyrin repeat-containing domain superfamily [SSF48403] (35-136)

Organism: NCBI:txid48269

pLDDT: mean 71.73, std 19.16, range [26.22, 89.75]